Protein AF-A0A949IUY9-F1 (afdb_monomer)

Mean predicted aligned error: 10.74 Å

Structure (mmCIF, N/CA/C/O backbone):
data_AF-A0A949IUY9-F1
#
_entry.id   AF-A0A949IUY9-F1
#
loop_
_atom_site.group_PDB
_atom_site.id
_atom_site.type_symbol
_atom_site.label_atom_id
_atom_site.label_alt_id
_atom_site.label_comp_id
_atom_site.label_asym_id
_atom_site.label_entity_id
_atom_site.label_seq_id
_atom_site.pdbx_PDB_ins_code
_atom_site.Cartn_x
_atom_site.Cartn_y
_atom_site.Cartn_z
_atom_site.occupancy
_atom_site.B_iso_or_equiv
_atom_site.auth_seq_id
_atom_site.auth_comp_id
_atom_site.auth_asym_id
_atom_site.auth_atom_id
_atom_site.pdbx_PDB_model_num
ATOM 1 N N . MET A 1 1 ? 28.646 10.873 -30.235 1.00 38.03 1 MET A N 1
ATOM 2 C CA . MET A 1 1 ? 27.725 9.726 -30.103 1.00 38.03 1 MET A CA 1
ATOM 3 C C . MET A 1 1 ? 27.741 9.309 -28.644 1.00 38.03 1 MET A C 1
ATOM 5 O O . MET A 1 1 ? 28.766 8.828 -28.182 1.00 38.03 1 MET A O 1
ATOM 9 N N . THR A 1 2 ? 26.682 9.611 -27.898 1.00 40.34 2 THR A N 1
ATOM 10 C CA . THR A 1 2 ? 26.571 9.285 -26.470 1.00 40.34 2 THR A CA 1
ATOM 11 C C . THR A 1 2 ? 26.083 7.846 -26.367 1.00 40.34 2 THR A C 1
ATOM 13 O O . THR A 1 2 ? 24.976 7.547 -26.802 1.00 40.34 2 THR A O 1
ATOM 16 N N . ALA A 1 3 ? 26.927 6.937 -25.883 1.00 46.81 3 ALA A N 1
ATOM 17 C CA . ALA A 1 3 ? 26.520 5.557 -25.658 1.00 46.81 3 ALA A CA 1
ATOM 18 C C . ALA A 1 3 ? 25.629 5.507 -24.408 1.00 46.81 3 ALA A C 1
ATOM 20 O O . ALA A 1 3 ? 26.092 5.836 -23.315 1.00 46.81 3 ALA A O 1
ATOM 21 N N . CYS A 1 4 ? 24.359 5.133 -24.579 1.00 50.31 4 CYS A N 1
ATOM 22 C CA . CYS A 1 4 ? 23.473 4.812 -23.464 1.00 50.31 4 CYS A CA 1
ATOM 23 C C . CYS A 1 4 ? 23.870 3.439 -22.914 1.00 50.31 4 CYS A C 1
ATOM 25 O O . CYS A 1 4 ? 23.834 2.448 -23.643 1.00 50.31 4 CYS A O 1
ATOM 27 N N . ILE A 1 5 ? 24.269 3.382 -21.646 1.00 52.12 5 ILE A N 1
ATOM 28 C CA . ILE A 1 5 ? 24.608 2.135 -20.957 1.00 52.12 5 ILE A CA 1
ATOM 29 C C . ILE A 1 5 ? 23.457 1.806 -20.002 1.00 52.12 5 ILE A C 1
ATOM 31 O O . ILE A 1 5 ? 23.123 2.662 -19.183 1.00 52.12 5 ILE A O 1
ATOM 35 N N . PRO A 1 6 ? 22.850 0.609 -20.067 1.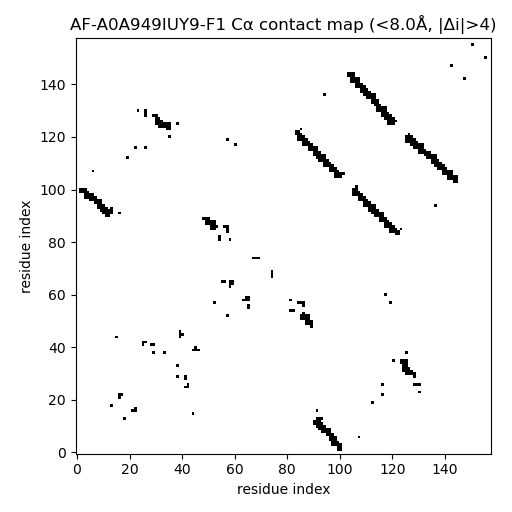00 49.38 6 PRO A N 1
ATOM 36 C CA . PRO A 1 6 ? 21.882 0.185 -19.060 1.00 49.38 6 PRO A CA 1
ATOM 37 C C . PRO A 1 6 ? 22.603 -0.019 -17.721 1.00 49.38 6 PRO A C 1
ATOM 39 O O . PRO A 1 6 ? 23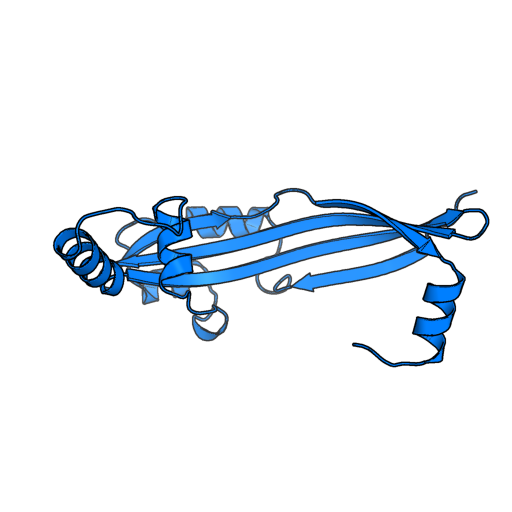.596 -0.748 -17.649 1.00 49.38 6 PRO A O 1
ATOM 42 N N . VAL A 1 7 ? 22.145 0.673 -16.673 1.00 54.41 7 VAL A N 1
ATOM 43 C CA . VAL A 1 7 ? 22.794 0.668 -15.345 1.00 54.41 7 VAL A CA 1
ATOM 44 C C . VAL A 1 7 ? 22.070 -0.263 -14.361 1.00 54.41 7 VAL A C 1
ATOM 46 O O . VAL A 1 7 ? 22.698 -0.750 -13.423 1.00 54.41 7 VAL A O 1
ATOM 49 N N . GLY A 1 8 ? 20.808 -0.599 -14.634 1.00 55.25 8 GLY A N 1
ATOM 50 C CA . GLY A 1 8 ? 19.987 -1.548 -13.881 1.00 55.25 8 GLY A CA 1
ATOM 51 C C . GLY A 1 8 ? 18.534 -1.078 -13.832 1.00 55.25 8 GLY A C 1
ATOM 52 O O . GLY A 1 8 ? 18.284 0.117 -13.902 1.00 55.25 8 GLY A O 1
ATOM 53 N N . ASP A 1 9 ? 17.582 -1.998 -13.714 1.00 65.75 9 ASP A N 1
ATOM 54 C CA . ASP A 1 9 ? 16.174 -1.647 -13.500 1.00 65.75 9 ASP A CA 1
ATOM 55 C C . ASP A 1 9 ? 15.780 -2.031 -12.067 1.00 65.75 9 ASP A C 1
ATOM 57 O O . ASP A 1 9 ? 16.171 -3.094 -11.572 1.00 65.75 9 ASP A O 1
ATOM 61 N N . GLN A 1 10 ? 15.010 -1.175 -11.391 1.00 67.94 10 GLN A N 1
ATOM 62 C CA . GLN A 1 10 ? 14.441 -1.477 -10.079 1.00 67.94 10 GLN A CA 1
ATOM 63 C C . GLN A 1 10 ? 12.943 -1.736 -10.218 1.00 67.94 10 GLN A C 1
ATOM 65 O O . GLN A 1 10 ? 12.147 -0.821 -10.438 1.00 67.94 10 GLN A O 1
ATOM 70 N N . GLN A 1 11 ? 12.561 -2.993 -10.010 1.00 74.56 11 GLN A N 1
ATOM 71 C CA . GLN A 1 11 ? 11.177 -3.439 -10.064 1.00 74.56 11 GLN A CA 1
ATOM 72 C C . GLN A 1 11 ? 10.731 -4.007 -8.714 1.00 74.56 11 GLN A C 1
ATOM 74 O O . GLN A 1 11 ? 11.352 -4.923 -8.177 1.00 74.56 11 GLN A O 1
ATOM 79 N N . ILE A 1 12 ? 9.645 -3.463 -8.162 1.00 75.25 12 ILE A N 1
ATOM 80 C CA . ILE A 1 12 ? 8.989 -3.963 -6.948 1.00 75.25 12 ILE A CA 1
ATOM 81 C C . ILE A 1 12 ? 7.537 -4.256 -7.301 1.00 75.25 12 ILE A C 1
ATOM 83 O O . ILE A 1 12 ? 6.805 -3.343 -7.684 1.00 75.25 12 ILE A O 1
ATOM 87 N N . ASN A 1 13 ? 7.120 -5.516 -7.135 1.00 76.12 13 ASN A N 1
ATOM 88 C CA . ASN A 1 13 ? 5.758 -5.990 -7.407 1.00 76.12 13 ASN A CA 1
ATOM 89 C C . ASN A 1 13 ? 5.242 -5.645 -8.825 1.00 76.12 13 ASN A C 1
ATOM 91 O O . ASN A 1 13 ? 4.033 -5.515 -9.035 1.00 76.12 13 ASN A O 1
ATOM 95 N N . SER A 1 14 ? 6.148 -5.504 -9.801 1.00 72.88 14 SER A N 1
ATOM 96 C CA . SER A 1 14 ? 5.828 -5.298 -11.224 1.00 72.88 14 SER A CA 1
ATOM 97 C C . SER A 1 14 ? 5.144 -6.517 -11.854 1.00 72.88 14 SER A C 1
ATOM 99 O O . SER A 1 14 ? 4.491 -6.417 -12.886 1.00 72.88 14 SER A O 1
ATOM 101 N N . ASP A 1 15 ? 5.254 -7.681 -11.217 1.00 78.44 15 ASP A N 1
ATOM 102 C CA . ASP A 1 15 ? 4.528 -8.899 -11.559 1.00 78.44 15 ASP A CA 1
ATOM 103 C C . ASP A 1 15 ? 3.072 -8.875 -11.062 1.00 78.44 15 ASP A C 1
ATOM 105 O O . ASP A 1 15 ? 2.208 -9.532 -11.648 1.00 78.44 15 ASP A O 1
ATOM 109 N N . LEU A 1 16 ? 2.778 -8.106 -10.005 1.00 80.06 16 LEU A N 1
ATOM 110 C CA . LEU A 1 16 ? 1.436 -8.014 -9.416 1.00 80.06 16 LEU A CA 1
ATOM 111 C C . LEU A 1 16 ? 0.539 -7.005 -10.144 1.00 80.06 16 LEU A C 1
ATOM 113 O O . LEU A 1 16 ? -0.680 -7.198 -10.209 1.00 80.06 16 LEU A O 1
ATOM 117 N N . PHE A 1 17 ? 1.135 -5.959 -10.718 1.00 80.50 17 PHE A N 1
ATOM 118 C CA . PHE A 1 17 ? 0.446 -4.949 -11.517 1.00 80.50 17 PHE A CA 1
ATOM 119 C C . PHE A 1 17 ? 1.132 -4.796 -12.866 1.00 80.50 17 PHE A C 1
ATOM 121 O O . PHE A 1 17 ? 2.325 -4.529 -12.928 1.00 80.50 17 PHE A O 1
ATOM 128 N N . LYS A 1 18 ? 0.365 -4.899 -13.955 1.00 77.94 18 LYS A N 1
ATOM 129 C CA . LYS A 1 18 ? 0.917 -4.803 -15.320 1.00 77.94 18 LYS A CA 1
ATOM 130 C C . LYS A 1 18 ? 1.438 -3.407 -15.655 1.00 77.94 18 LYS A C 1
ATOM 132 O O . LYS A 1 18 ? 2.246 -3.251 -16.564 1.00 77.94 18 LYS A O 1
ATOM 137 N N . SER A 1 19 ? 0.889 -2.393 -14.994 1.00 80.62 19 SER A N 1
ATOM 138 C CA . SER A 1 19 ? 1.257 -0.993 -15.153 1.00 80.62 19 SER A CA 1
ATOM 139 C C . SER A 1 19 ? 0.677 -0.169 -14.005 1.00 80.62 19 SER A C 1
ATOM 141 O O . SER A 1 19 ? -0.216 -0.612 -13.277 1.00 80.62 19 SER A O 1
ATOM 143 N N . ARG A 1 20 ? 1.103 1.093 -13.910 1.00 83.94 20 ARG A N 1
ATOM 144 C CA . ARG A 1 20 ? 0.448 2.099 -13.065 1.00 83.94 20 ARG A CA 1
ATOM 145 C C . ARG A 1 20 ? -1.066 2.179 -13.319 1.00 83.94 20 ARG A C 1
ATOM 147 O O . ARG A 1 20 ? -1.840 2.252 -12.371 1.00 83.94 20 ARG A O 1
ATOM 154 N N . GLN A 1 21 ? -1.488 2.144 -14.583 1.00 85.38 21 GLN A N 1
ATOM 155 C CA . GLN A 1 21 ? -2.906 2.219 -14.950 1.00 85.38 21 GLN A CA 1
ATOM 156 C C . GLN A 1 21 ? -3.685 0.989 -14.471 1.00 85.38 21 GLN A C 1
ATOM 158 O O . GLN A 1 21 ? -4.827 1.131 -14.051 1.00 85.38 21 GLN A O 1
ATOM 163 N N . ASP A 1 22 ? -3.076 -0.202 -14.481 1.00 85.88 22 ASP A N 1
ATOM 164 C CA . ASP A 1 22 ? -3.683 -1.413 -13.908 1.00 85.88 22 ASP A CA 1
ATOM 165 C C . ASP A 1 22 ? -3.889 -1.255 -12.392 1.00 85.88 22 ASP A C 1
ATOM 167 O O . ASP A 1 22 ? -4.962 -1.569 -11.878 1.00 85.88 22 ASP A O 1
ATOM 171 N N . MET A 1 23 ? -2.913 -0.683 -11.675 1.00 87.00 23 MET A N 1
ATOM 172 C CA . MET A 1 23 ? -3.074 -0.369 -10.250 1.00 87.00 23 MET A CA 1
ATOM 173 C C . MET A 1 23 ? -4.216 0.633 -10.012 1.00 87.00 23 MET A C 1
ATOM 175 O O . MET A 1 23 ? -5.075 0.380 -9.169 1.00 87.00 23 MET A O 1
ATOM 179 N N . GLU A 1 24 ? -4.259 1.737 -10.763 1.00 87.31 24 GLU A N 1
ATOM 180 C CA . GLU A 1 24 ? -5.315 2.758 -10.666 1.00 87.31 24 GLU A CA 1
ATOM 181 C C . GLU A 1 24 ? -6.704 2.178 -10.966 1.00 87.31 24 GLU A C 1
ATOM 183 O O . GLU A 1 24 ? -7.651 2.420 -10.217 1.00 87.31 24 GLU A O 1
ATOM 188 N N . GLN A 1 25 ? -6.827 1.354 -12.009 1.00 89.12 25 GLN A N 1
ATOM 189 C CA . GLN A 1 25 ? -8.086 0.703 -12.372 1.00 89.12 25 GLN A CA 1
ATOM 190 C C . GLN A 1 25 ? -8.561 -0.262 -11.289 1.00 89.12 25 GLN A C 1
ATOM 192 O O . GLN A 1 25 ? -9.732 -0.227 -10.916 1.00 89.12 25 GLN A O 1
ATOM 197 N N . ARG A 1 26 ? -7.673 -1.106 -10.752 1.00 88.75 26 ARG A N 1
ATOM 198 C CA . ARG A 1 26 ? -8.035 -2.041 -9.677 1.00 88.75 26 ARG A CA 1
ATOM 199 C C . ARG A 1 26 ? -8.381 -1.316 -8.383 1.00 88.75 26 ARG A C 1
ATOM 201 O O . ARG A 1 26 ? -9.336 -1.706 -7.720 1.00 88.75 26 ARG A O 1
ATOM 208 N N . ALA A 1 27 ? -7.660 -0.247 -8.046 1.00 89.25 27 ALA A N 1
ATOM 209 C CA . ALA A 1 27 ? -7.985 0.591 -6.896 1.00 89.25 27 ALA A CA 1
ATOM 210 C C . ALA A 1 27 ? -9.360 1.261 -7.058 1.00 89.25 27 ALA A C 1
ATOM 212 O O . ALA A 1 27 ? -10.140 1.276 -6.111 1.00 89.25 27 ALA A O 1
ATOM 213 N N . ALA A 1 28 ? -9.703 1.730 -8.262 1.00 88.56 28 ALA A N 1
ATOM 214 C CA . ALA A 1 28 ? -11.006 2.328 -8.563 1.00 88.56 28 ALA A CA 1
ATOM 215 C C . ALA A 1 28 ? -12.184 1.337 -8.485 1.00 88.56 28 ALA A C 1
ATOM 217 O O . ALA A 1 28 ? -13.332 1.755 -8.365 1.00 88.56 28 ALA A O 1
ATOM 218 N N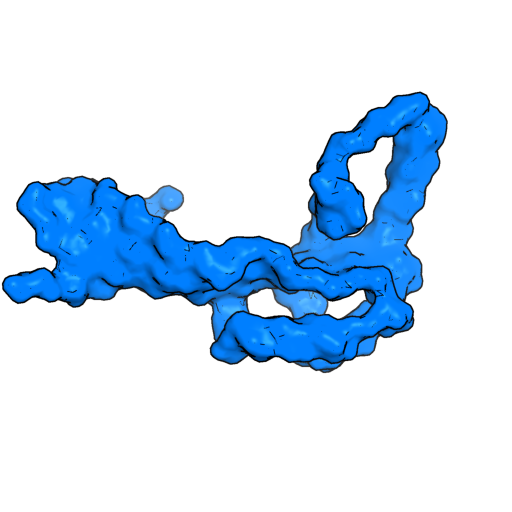 . MET A 1 29 ? -11.930 0.024 -8.535 1.00 90.69 29 MET A N 1
ATOM 219 C CA . MET A 1 29 ? -12.969 -0.992 -8.314 1.00 90.69 29 MET A CA 1
ATOM 220 C C . MET A 1 29 ? -13.328 -1.157 -6.833 1.00 90.69 29 MET A C 1
ATOM 222 O O . MET A 1 29 ? -14.347 -1.776 -6.516 1.00 90.69 29 MET A O 1
ATOM 226 N N . LEU A 1 30 ? -12.508 -0.629 -5.924 1.00 93.44 30 LEU A N 1
ATOM 227 C CA . LEU A 1 30 ? -12.720 -0.726 -4.489 1.00 93.44 30 LEU A CA 1
ATOM 228 C C . LEU A 1 30 ? -13.597 0.421 -3.999 1.00 93.44 30 LEU A C 1
ATOM 230 O O . LEU A 1 30 ? -13.379 1.580 -4.338 1.00 93.44 30 LEU A O 1
ATOM 234 N N . HIS A 1 31 ? -14.581 0.092 -3.165 1.00 92.2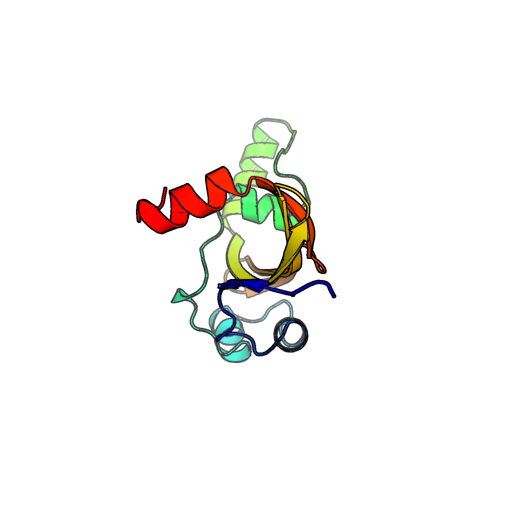5 31 HIS A N 1
ATOM 235 C CA . HIS A 1 31 ? -15.534 1.068 -2.647 1.00 92.25 31 HIS A CA 1
ATOM 236 C C . HIS A 1 31 ? -15.682 0.933 -1.129 1.00 92.25 31 HIS A C 1
ATOM 238 O O . HIS A 1 31 ? -15.611 -0.186 -0.603 1.00 92.25 31 HIS A O 1
ATOM 244 N N . PRO A 1 32 ? -15.925 2.043 -0.409 1.00 94.06 32 PRO A N 1
ATOM 245 C CA . PRO A 1 32 ? -16.167 1.994 1.024 1.00 94.06 32 PRO A CA 1
ATOM 246 C C . PRO A 1 32 ? -17.294 1.019 1.389 1.00 94.06 32 PRO A C 1
ATOM 248 O O . PRO A 1 32 ? -18.321 0.940 0.716 1.00 94.06 32 PRO A O 1
ATOM 251 N N . GLY A 1 33 ? -17.103 0.269 2.471 1.00 93.88 33 GLY A N 1
ATOM 252 C CA . GLY A 1 33 ? -18.046 -0.727 2.976 1.00 93.88 33 GLY A CA 1
ATOM 253 C C . GLY A 1 33 ? -17.792 -2.164 2.513 1.00 93.88 33 GLY A C 1
ATOM 254 O O . GLY A 1 33 ? -18.381 -3.075 3.099 1.00 93.88 33 GLY A O 1
ATOM 255 N N . MET A 1 34 ? -16.914 -2.391 1.527 1.00 95.62 34 MET A N 1
ATOM 256 C CA . MET A 1 34 ? -16.501 -3.742 1.118 1.00 95.62 34 MET A CA 1
ATOM 257 C C . MET A 1 34 ? -15.838 -4.492 2.276 1.00 95.62 34 MET A C 1
ATOM 259 O O . MET A 1 34 ? -15.081 -3.901 3.040 1.00 95.62 34 MET A O 1
ATOM 263 N N . THR A 1 35 ? -16.105 -5.788 2.421 1.00 95.88 35 THR A N 1
ATOM 264 C CA . THR A 1 35 ? -15.402 -6.608 3.417 1.00 95.88 35 THR A CA 1
ATOM 265 C C . THR A 1 35 ? -13.950 -6.817 3.010 1.00 95.88 35 THR A C 1
ATOM 267 O O . THR A 1 35 ? -13.609 -6.747 1.830 1.00 95.88 35 THR A O 1
ATOM 270 N N . GLU A 1 36 ? -13.100 -7.099 3.991 1.00 93.25 36 GLU A N 1
ATOM 271 C CA . GLU A 1 36 ? -11.686 -7.388 3.757 1.00 93.25 36 GLU A CA 1
ATOM 272 C C . GLU A 1 36 ? -11.465 -8.473 2.688 1.00 93.25 36 GLU A C 1
ATOM 274 O O . GLU A 1 36 ? -10.750 -8.236 1.714 1.00 93.25 36 GLU A O 1
ATOM 279 N N . ASP A 1 37 ? -12.159 -9.609 2.794 1.00 93.50 37 ASP A N 1
ATOM 280 C CA . ASP A 1 37 ? -12.055 -10.699 1.816 1.00 93.50 37 ASP A CA 1
ATOM 281 C C . ASP A 1 37 ? -12.478 -10.266 0.405 1.00 93.50 37 ASP A C 1
ATOM 283 O O . ASP A 1 37 ? -11.787 -10.566 -0.569 1.00 93.50 37 ASP A O 1
ATOM 287 N N . ALA A 1 38 ? -13.566 -9.494 0.287 1.00 94.06 38 ALA A N 1
ATOM 288 C CA . ALA A 1 38 ? -14.057 -9.015 -1.003 1.00 94.06 38 ALA A CA 1
ATOM 289 C C . ALA A 1 38 ? -13.073 -8.041 -1.668 1.00 94.06 38 ALA A C 1
ATOM 291 O O . ALA A 1 38 ? -12.945 -8.033 -2.893 1.00 94.06 38 ALA A O 1
ATOM 292 N N . VAL A 1 39 ? -12.360 -7.232 -0.876 1.00 94.56 39 VAL A N 1
ATOM 293 C CA . VAL A 1 39 ? -11.306 -6.346 -1.387 1.00 94.56 39 VAL A CA 1
ATOM 294 C C . VAL A 1 39 ? -10.154 -7.162 -1.964 1.00 94.56 39 VAL A C 1
ATOM 296 O O . VAL A 1 39 ? -9.771 -6.930 -3.111 1.00 94.56 39 VAL A O 1
ATOM 299 N N . PHE A 1 40 ? -9.626 -8.132 -1.213 1.00 92.75 40 PHE A N 1
ATOM 300 C CA . PHE A 1 40 ? -8.496 -8.950 -1.668 1.00 92.75 40 PHE A CA 1
ATOM 301 C C . PHE A 1 40 ? -8.854 -9.841 -2.865 1.00 92.75 40 PHE A C 1
ATOM 303 O O . PHE A 1 40 ? -8.041 -10.004 -3.780 1.00 92.75 40 PHE A O 1
ATOM 310 N N . GLU A 1 41 ? -10.088 -10.344 -2.914 1.00 91.12 41 GLU A N 1
ATOM 311 C CA . GLU A 1 41 ? -10.622 -11.046 -4.079 1.00 91.12 41 GLU A CA 1
ATOM 312 C C . GLU A 1 41 ? -10.702 -10.117 -5.299 1.00 91.12 41 GLU A C 1
ATOM 314 O O . GLU A 1 41 ? -10.253 -10.486 -6.385 1.00 91.12 41 GLU A O 1
ATOM 319 N N . LYS A 1 42 ? -11.203 -8.882 -5.135 1.00 91.50 42 LYS A N 1
ATOM 320 C CA . LYS A 1 42 ? -11.349 -7.943 -6.257 1.00 91.50 42 LYS A CA 1
ATOM 321 C C . LYS A 1 42 ? -10.046 -7.439 -6.837 1.00 91.50 42 LYS A C 1
ATOM 323 O O . LYS A 1 42 ? -9.947 -7.333 -8.057 1.00 91.50 42 LYS A O 1
ATOM 328 N N . ILE A 1 43 ? -9.047 -7.162 -6.009 1.00 89.81 43 ILE A N 1
ATOM 329 C CA . ILE A 1 43 ? -7.730 -6.777 -6.531 1.00 89.81 43 ILE A CA 1
ATOM 330 C C . ILE A 1 43 ? -6.961 -7.974 -7.104 1.00 89.81 43 ILE A C 1
ATOM 332 O O . ILE A 1 43 ? -5.990 -7.771 -7.837 1.00 89.81 43 ILE A O 1
ATOM 336 N N . CYS A 1 44 ? -7.402 -9.202 -6.798 1.00 90.12 44 CYS A N 1
ATOM 337 C CA . CYS A 1 44 ? -6.765 -10.459 -7.180 1.00 90.12 44 CYS A CA 1
ATOM 338 C C . CYS A 1 44 ? -5.316 -10.573 -6.661 1.00 90.12 44 CYS A C 1
ATOM 340 O O . CYS A 1 44 ? -4.416 -11.038 -7.361 1.00 90.12 44 CYS A O 1
ATOM 342 N N . ILE A 1 45 ? -5.076 -10.125 -5.425 1.00 88.31 45 ILE A N 1
ATOM 343 C CA . ILE A 1 45 ? -3.768 -10.174 -4.759 1.00 88.31 45 ILE A CA 1
ATOM 344 C C . ILE A 1 45 ? -3.978 -10.708 -3.347 1.00 88.31 45 ILE A C 1
ATOM 346 O O . ILE A 1 45 ? -4.819 -10.215 -2.599 1.00 88.31 45 ILE A O 1
ATOM 350 N N . SER A 1 46 ? -3.188 -11.714 -2.970 1.00 88.62 46 SER A N 1
ATOM 351 C CA . SER A 1 46 ? -3.254 -12.291 -1.628 1.00 88.62 46 SER A CA 1
ATOM 352 C C . SER A 1 46 ? -2.871 -11.265 -0.562 1.00 88.62 46 SER A C 1
ATOM 354 O O . SER A 1 46 ? -1.845 -10.591 -0.679 1.00 88.62 46 SER A O 1
ATOM 356 N N . LYS A 1 47 ? -3.637 -11.232 0.533 1.00 89.19 47 LYS A N 1
ATOM 357 C CA . LYS A 1 47 ? -3.360 -10.427 1.730 1.00 89.19 47 LYS A CA 1
ATOM 358 C C . LYS A 1 47 ? -1.925 -10.591 2.244 1.00 89.19 47 LYS A C 1
ATOM 360 O O . LYS A 1 47 ? -1.335 -9.626 2.708 1.00 89.19 47 LYS A O 1
ATOM 365 N N . GLY A 1 48 ? -1.326 -11.778 2.106 1.00 89.69 48 GLY A N 1
ATOM 366 C CA . GLY A 1 48 ? 0.053 -12.040 2.544 1.00 89.69 48 GLY A CA 1
ATOM 367 C C . GLY A 1 48 ? 1.141 -11.295 1.758 1.00 89.69 48 GLY A C 1
ATOM 368 O O . GLY A 1 48 ? 2.295 -11.304 2.172 1.00 89.69 48 GLY A O 1
ATOM 369 N N . LYS A 1 49 ? 0.800 -10.665 0.627 1.00 88.50 49 LYS A N 1
ATOM 370 C CA . LYS A 1 49 ? 1.709 -9.783 -0.122 1.00 88.50 49 LYS A CA 1
ATOM 371 C C . LYS A 1 49 ? 1.706 -8.350 0.407 1.00 88.50 49 LYS A C 1
ATOM 373 O O . LYS A 1 49 ? 2.622 -7.597 0.094 1.00 88.50 49 LYS A O 1
ATOM 378 N N . PHE A 1 50 ? 0.689 -7.981 1.181 1.00 92.19 50 PHE A N 1
ATOM 379 C CA . PHE A 1 50 ? 0.581 -6.662 1.780 1.00 92.19 50 PHE A CA 1
ATOM 380 C C . PHE A 1 50 ? 1.348 -6.603 3.092 1.00 92.19 50 PHE A C 1
ATOM 382 O O . PHE A 1 50 ? 1.348 -7.549 3.881 1.00 92.19 50 PHE A O 1
ATOM 389 N N . THR A 1 51 ? 1.931 -5.442 3.357 1.00 93.12 51 THR A N 1
ATOM 390 C CA . THR A 1 51 ? 2.530 -5.140 4.649 1.00 93.12 51 THR A CA 1
ATOM 391 C C . THR A 1 51 ? 1.493 -4.478 5.544 1.00 93.12 51 THR A C 1
ATOM 393 O O . THR A 1 51 ? 0.755 -3.590 5.112 1.00 93.12 51 THR A O 1
ATOM 396 N N . HIS A 1 52 ? 1.438 -4.913 6.802 1.00 93.81 52 HIS A N 1
ATOM 397 C CA . HIS A 1 52 ? 0.594 -4.288 7.818 1.00 93.81 52 HIS A CA 1
ATOM 398 C C . HIS A 1 52 ? 1.133 -2.900 8.166 1.00 93.81 52 HIS A C 1
ATOM 400 O O . HIS A 1 52 ? 2.332 -2.741 8.395 1.00 93.81 52 HIS A O 1
ATOM 406 N N . MET A 1 53 ? 0.253 -1.904 8.201 1.00 92.31 53 MET A N 1
ATOM 407 C CA . MET A 1 53 ? 0.613 -0.538 8.570 1.00 92.31 53 MET A CA 1
ATOM 408 C C . MET A 1 53 ? 0.649 -0.390 10.087 1.00 92.31 53 MET A C 1
ATOM 410 O O . MET A 1 53 ? -0.254 -0.822 10.805 1.00 92.31 53 MET A O 1
ATOM 414 N N . SER A 1 54 ? 1.663 0.306 10.577 1.00 89.81 54 SER A N 1
ATOM 415 C CA . SER A 1 54 ? 1.704 0.785 11.950 1.00 89.81 54 SER A CA 1
ATOM 416 C C . SER A 1 54 ? 0.646 1.869 12.196 1.00 89.81 54 SER A C 1
ATOM 418 O O . SER A 1 54 ? 0.187 2.563 11.288 1.00 89.81 54 SER A O 1
ATOM 420 N N . LEU A 1 55 ? 0.282 2.059 13.464 1.00 86.25 55 LEU A N 1
ATOM 421 C CA . LEU A 1 55 ? -0.642 3.109 13.912 1.00 86.25 55 LEU A CA 1
ATOM 422 C C . LEU A 1 55 ? -0.288 4.513 13.367 1.00 86.25 55 LEU A C 1
ATOM 424 O O . LEU A 1 55 ? -1.181 5.176 12.836 1.00 86.25 55 LEU A O 1
ATOM 428 N N . PRO A 1 56 ? 0.983 4.967 13.430 1.00 86.69 56 PRO A N 1
ATOM 429 C CA . PRO A 1 56 ? 1.386 6.246 12.845 1.00 86.69 56 PRO A CA 1
ATOM 430 C C . PRO A 1 56 ? 1.205 6.319 11.325 1.00 86.69 56 PRO A C 1
ATOM 432 O O . PRO A 1 56 ? 0.874 7.383 10.808 1.00 86.69 56 PRO A O 1
ATOM 435 N N . GLU A 1 57 ? 1.402 5.213 10.604 1.00 88.69 57 GLU A N 1
ATOM 436 C CA . GLU A 1 57 ? 1.203 5.166 9.151 1.00 88.69 57 GLU A CA 1
ATOM 437 C C . GLU A 1 57 ? -0.280 5.254 8.793 1.00 88.69 57 GLU A C 1
ATOM 439 O O . GLU A 1 57 ? -0.644 6.035 7.918 1.00 88.69 57 GLU A O 1
ATOM 444 N N . VAL A 1 58 ? -1.147 4.517 9.499 1.00 88.75 58 VAL A N 1
ATOM 445 C CA . VAL A 1 58 ? -2.607 4.616 9.320 1.00 88.75 58 VAL A CA 1
ATOM 446 C C . VAL A 1 58 ? -3.075 6.043 9.593 1.00 88.75 58 VAL A C 1
ATOM 448 O O . VAL A 1 58 ? -3.841 6.610 8.816 1.00 88.75 58 VAL A O 1
ATOM 451 N N . GLN A 1 59 ? -2.571 6.654 10.666 1.00 86.88 59 GLN A N 1
ATOM 452 C CA . GLN A 1 59 ? -2.879 8.037 11.007 1.00 86.88 59 GLN A CA 1
ATOM 453 C C . GLN A 1 59 ? -2.418 9.014 9.916 1.00 86.88 59 GLN A C 1
ATOM 455 O O . GLN A 1 59 ? -3.183 9.895 9.527 1.00 86.88 59 GLN A O 1
ATOM 460 N N . MET A 1 60 ? -1.194 8.850 9.406 1.00 86.69 60 MET A N 1
ATOM 461 C CA . MET A 1 60 ? -0.664 9.677 8.323 1.00 86.69 60 MET A CA 1
ATOM 462 C C . MET A 1 60 ? -1.527 9.563 7.062 1.00 86.69 60 MET A C 1
ATOM 464 O O . MET A 1 60 ? -1.851 10.582 6.462 1.00 86.69 60 MET A O 1
ATOM 468 N N . SER A 1 61 ? -1.941 8.354 6.682 1.00 86.00 61 SER A N 1
ATOM 469 C CA . SER A 1 61 ? -2.771 8.144 5.491 1.00 86.00 61 SER A CA 1
ATOM 470 C C . SER A 1 61 ? -4.207 8.664 5.640 1.00 86.00 61 SER A C 1
ATOM 472 O O . SER A 1 61 ? -4.783 9.100 4.648 1.00 86.00 61 SER A O 1
ATOM 474 N N . LEU A 1 62 ? -4.786 8.662 6.848 1.00 85.44 62 LEU A N 1
ATOM 475 C CA . LEU A 1 62 ? -6.141 9.190 7.087 1.00 85.44 62 LEU A CA 1
ATOM 476 C C . LEU A 1 62 ? -6.184 10.711 7.260 1.00 85.44 62 LEU A C 1
ATOM 478 O O . LEU A 1 62 ? -7.112 11.361 6.784 1.00 85.44 62 LEU A O 1
ATOM 482 N N . TYR A 1 63 ? -5.217 11.276 7.984 1.00 84.00 63 TYR A N 1
ATOM 483 C CA . TYR A 1 63 ? -5.281 12.662 8.461 1.00 84.00 63 TYR A CA 1
ATOM 484 C C . TYR A 1 63 ? -4.192 13.569 7.878 1.00 84.00 63 TYR A C 1
ATOM 486 O O . TYR A 1 63 ? -4.186 14.766 8.158 1.00 84.00 63 TYR A O 1
ATOM 494 N N . GLY A 1 64 ? -3.245 13.025 7.108 1.00 80.25 64 GLY A N 1
ATOM 495 C CA . GLY A 1 64 ? -2.127 13.783 6.538 1.00 80.25 64 GLY A CA 1
ATOM 496 C C . GLY A 1 64 ? -1.100 14.271 7.566 1.00 80.25 64 GLY A C 1
ATOM 497 O O . GLY A 1 64 ? -0.232 15.072 7.227 1.00 80.25 64 GLY A O 1
ATOM 498 N N . ASN A 1 65 ? -1.189 13.826 8.826 1.00 75.56 65 ASN A N 1
ATOM 499 C CA . ASN A 1 65 ? -0.246 14.178 9.884 1.00 75.56 65 ASN A CA 1
ATOM 500 C C . ASN A 1 65 ? -0.086 13.027 10.888 1.00 75.56 65 ASN A C 1
ATOM 502 O O . ASN A 1 65 ? -1.069 12.437 11.338 1.00 75.56 65 ASN A O 1
ATOM 506 N N . SER A 1 66 ? 1.153 12.739 11.284 1.00 71.31 66 SER A N 1
ATOM 507 C CA . SER A 1 66 ? 1.487 11.758 12.325 1.00 71.31 66 SER A CA 1
ATOM 508 C C . SER A 1 66 ? 1.492 12.341 13.742 1.00 71.31 66 SER A C 1
ATOM 510 O O . SER A 1 66 ? 1.493 11.583 14.711 1.00 71.31 66 SER A O 1
ATOM 512 N N . VAL A 1 67 ? 1.429 13.666 13.902 1.00 73.19 67 VAL A N 1
ATOM 513 C CA . VAL A 1 67 ? 1.433 14.333 15.211 1.00 73.19 67 VAL A CA 1
ATOM 514 C C . VAL A 1 67 ? 0.039 14.853 15.550 1.00 73.19 67 VAL A C 1
ATOM 516 O O . VAL A 1 67 ? -0.478 15.745 14.882 1.00 73.19 67 VAL A O 1
ATOM 519 N N . VAL A 1 68 ? -0.554 14.329 16.627 1.00 70.62 68 VAL A N 1
ATOM 520 C CA . VAL A 1 68 ? -1.821 14.832 17.181 1.00 70.62 68 VAL A CA 1
ATOM 521 C C . VAL A 1 68 ? -1.549 15.610 18.459 1.00 70.62 68 VAL A C 1
ATOM 523 O O . VAL A 1 68 ? -0.832 15.140 19.341 1.00 70.62 68 VAL A O 1
ATOM 526 N N . GLN A 1 69 ? -2.135 16.801 18.556 1.00 75.94 69 GLN A N 1
ATOM 527 C CA . GLN A 1 69 ? -2.110 17.634 19.754 1.00 75.94 69 GLN A CA 1
ATOM 528 C C . GLN A 1 69 ? -3.496 17.628 20.402 1.00 75.94 69 GLN A C 1
ATOM 530 O O . GLN A 1 69 ? -4.511 17.686 19.713 1.00 75.94 69 GLN A O 1
ATOM 535 N N . GLY A 1 70 ? -3.540 17.554 21.728 1.00 80.88 70 GLY A N 1
ATOM 536 C CA . GLY A 1 70 ? -4.783 17.543 22.490 1.00 80.88 70 GLY A CA 1
ATOM 537 C C . GLY A 1 70 ? -4.527 17.325 23.975 1.00 80.88 70 GLY A C 1
ATOM 538 O O . GLY A 1 70 ? -3.395 17.068 24.392 1.00 80.88 70 GLY A O 1
ATOM 539 N N . SER A 1 71 ? -5.581 17.416 24.783 1.00 85.69 71 SER A N 1
ATOM 540 C CA . SER A 1 71 ? -5.506 17.011 26.188 1.00 85.69 71 SER A CA 1
ATOM 541 C C . SER A 1 71 ? -5.216 15.502 26.303 1.00 85.69 71 SER A C 1
ATOM 543 O O . SER A 1 71 ? -5.539 14.742 25.384 1.00 85.69 71 SER A O 1
ATOM 545 N N . PRO A 1 72 ? -4.675 15.016 27.437 1.00 84.25 72 PRO A N 1
ATOM 546 C CA . PRO A 1 72 ? -4.430 13.583 27.636 1.00 84.25 72 PRO A CA 1
ATOM 547 C C . PRO A 1 72 ? -5.667 12.711 27.365 1.00 84.25 72 PRO A C 1
ATOM 549 O O . PRO A 1 72 ? -5.581 11.688 26.692 1.00 84.25 72 PRO A O 1
ATOM 552 N N . THR A 1 73 ? -6.848 13.169 27.791 1.00 85.81 73 THR A N 1
ATOM 553 C CA . THR A 1 73 ? -8.122 12.473 27.560 1.00 85.81 73 THR A CA 1
ATOM 554 C C . THR A 1 73 ? -8.529 12.427 26.085 1.00 85.81 73 THR A C 1
ATOM 556 O O . THR A 1 73 ? -9.078 11.422 25.633 1.00 85.81 73 THR A O 1
ATOM 559 N N . GLN A 1 74 ? -8.249 13.480 25.311 1.00 83.88 74 GLN A N 1
ATOM 560 C CA . GLN A 1 74 ? -8.496 13.500 23.866 1.00 83.88 74 GLN A CA 1
ATOM 561 C C . GLN A 1 74 ? -7.560 12.540 23.128 1.00 83.88 74 GLN A C 1
ATOM 563 O O . GLN A 1 74 ? -8.014 11.802 22.256 1.00 83.88 74 GLN A O 1
ATOM 568 N N . LEU A 1 75 ? -6.283 12.501 23.515 1.00 83.88 75 LEU A N 1
ATOM 569 C CA . LEU A 1 75 ? -5.293 11.607 22.914 1.00 83.88 75 LEU A CA 1
ATOM 570 C C . LEU A 1 75 ? -5.613 10.132 23.180 1.00 83.88 75 LEU A C 1
ATOM 572 O O . LEU A 1 75 ? -5.491 9.310 22.274 1.00 83.88 75 LEU A O 1
ATOM 576 N N . ASP A 1 76 ? -6.085 9.789 24.377 1.00 83.62 76 ASP A N 1
ATOM 577 C CA . ASP A 1 76 ? -6.473 8.411 24.692 1.00 83.62 76 ASP A CA 1
ATOM 578 C C . ASP A 1 76 ? -7.757 7.979 23.973 1.00 83.62 76 ASP A C 1
ATOM 580 O O . ASP A 1 76 ? -7.863 6.840 23.512 1.00 83.62 76 ASP A O 1
ATOM 584 N N . ASN A 1 77 ? -8.730 8.880 23.816 1.00 84.50 77 ASN A N 1
ATOM 585 C CA . ASN A 1 77 ? -9.909 8.615 22.985 1.00 84.50 77 ASN A CA 1
ATOM 586 C C . ASN A 1 77 ? -9.521 8.403 21.522 1.00 84.50 77 ASN A C 1
ATOM 588 O O . ASN A 1 77 ? -9.982 7.451 20.894 1.00 84.50 77 ASN A O 1
ATOM 592 N N . PHE A 1 78 ? -8.633 9.250 21.009 1.00 84.25 78 PHE A N 1
ATOM 593 C CA . PHE A 1 78 ? -8.135 9.161 19.648 1.00 84.25 78 PHE A CA 1
ATOM 594 C C . PHE A 1 78 ? -7.368 7.856 19.399 1.00 84.25 78 PHE A C 1
ATOM 596 O O . PHE A 1 78 ? -7.637 7.163 18.423 1.00 84.25 78 PHE A O 1
ATOM 603 N N . ARG A 1 79 ? -6.487 7.444 20.320 1.00 82.19 79 ARG A N 1
ATOM 604 C CA . ARG A 1 79 ? -5.790 6.148 20.242 1.00 82.19 79 ARG A CA 1
ATOM 605 C C . ARG A 1 79 ? -6.760 4.972 20.219 1.00 82.19 79 ARG A C 1
ATOM 607 O O . ARG A 1 79 ? -6.590 4.070 19.406 1.00 82.19 79 ARG A O 1
ATOM 614 N N . ARG A 1 80 ? -7.788 4.987 21.074 1.00 84.94 80 ARG A N 1
ATOM 615 C CA . ARG A 1 80 ? -8.815 3.931 21.096 1.00 84.94 80 ARG A CA 1
ATOM 616 C C . ARG A 1 80 ? -9.596 3.859 19.790 1.00 84.94 80 ARG A C 1
ATOM 618 O O . ARG A 1 80 ? -9.850 2.765 19.302 1.00 84.94 80 ARG A O 1
ATOM 625 N N . GLN A 1 81 ? -9.944 5.006 19.212 1.00 84.62 81 GLN A N 1
ATOM 626 C CA . GLN A 1 81 ? -10.573 5.055 17.892 1.00 84.62 81 GLN A CA 1
ATOM 627 C C . GLN A 1 81 ? -9.633 4.531 16.808 1.00 84.62 81 GLN A C 1
ATOM 629 O O . GLN A 1 81 ? -10.069 3.776 15.944 1.00 84.62 81 GLN A O 1
ATOM 634 N N . LEU A 1 82 ? -8.345 4.876 16.877 1.00 84.44 82 LEU A N 1
ATOM 635 C CA . LEU A 1 82 ? -7.377 4.431 15.887 1.00 84.44 82 LEU A CA 1
ATOM 636 C C . LEU A 1 82 ? -7.150 2.913 15.897 1.00 84.44 82 LEU A C 1
ATOM 638 O O . LEU A 1 82 ? -6.935 2.326 14.843 1.00 84.44 82 LEU A O 1
ATOM 642 N N . MET A 1 83 ? -7.242 2.269 17.064 1.00 84.44 83 MET A N 1
ATOM 643 C CA . MET A 1 83 ? -7.134 0.808 17.192 1.00 84.44 83 MET A CA 1
ATOM 644 C C . MET A 1 83 ? -8.242 0.043 16.453 1.00 84.44 83 MET A C 1
ATOM 646 O O . MET A 1 83 ? -8.087 -1.148 16.196 1.00 84.44 83 MET A O 1
ATOM 650 N N . ALA A 1 84 ? -9.353 0.701 16.106 1.00 88.38 84 ALA A N 1
ATOM 651 C CA . ALA A 1 84 ? -10.407 0.100 15.293 1.00 88.38 84 ALA A CA 1
ATOM 652 C C . ALA A 1 84 ? -10.061 0.049 13.794 1.00 88.38 84 ALA A C 1
ATOM 654 O O . ALA A 1 84 ? -10.778 -0.610 13.030 1.00 88.38 84 ALA A O 1
ATOM 655 N N . TYR A 1 85 ? -8.996 0.743 13.369 1.00 92.06 85 TYR A N 1
ATOM 656 C CA . TYR A 1 85 ? -8.523 0.714 11.993 1.00 92.06 85 TYR A CA 1
ATOM 657 C C . TYR A 1 85 ? -7.450 -0.348 11.781 1.00 92.06 85 TYR A C 1
ATOM 659 O O . TYR A 1 85 ? -6.593 -0.589 12.629 1.00 92.06 85 TYR A O 1
ATOM 667 N N . GLN A 1 86 ? -7.473 -0.949 10.599 1.00 93.50 86 GLN A N 1
ATOM 668 C CA . GLN A 1 86 ? -6.430 -1.841 10.113 1.00 93.50 86 GLN A CA 1
ATOM 669 C C . GLN A 1 86 ? -5.973 -1.331 8.755 1.00 93.50 86 GLN A C 1
ATOM 671 O O . GLN A 1 86 ? -6.786 -1.198 7.843 1.00 93.50 86 GLN A O 1
ATOM 676 N N . GLY A 1 87 ? -4.689 -1.011 8.635 1.00 93.75 87 GLY A N 1
ATOM 677 C CA . GLY A 1 87 ? -4.104 -0.542 7.388 1.00 93.75 87 GLY A CA 1
ATOM 678 C C . GLY A 1 87 ? -3.216 -1.600 6.757 1.00 93.75 87 GLY A C 1
ATOM 679 O O . GLY A 1 87 ? -2.474 -2.296 7.447 1.00 93.75 87 GLY A O 1
ATOM 680 N N . TYR A 1 88 ? -3.262 -1.673 5.438 1.00 94.75 88 TYR A N 1
ATOM 681 C CA . TYR A 1 88 ? -2.375 -2.477 4.619 1.00 94.75 88 TYR A CA 1
ATOM 682 C C . TYR A 1 88 ? -1.795 -1.599 3.524 1.00 94.75 88 TYR A C 1
ATOM 684 O O . TYR A 1 88 ? -2.506 -0.775 2.948 1.00 94.75 88 TYR A O 1
ATOM 692 N N . TYR A 1 89 ? -0.527 -1.809 3.192 1.00 93.56 89 TYR A N 1
ATOM 693 C CA . TYR A 1 89 ? 0.063 -1.191 2.016 1.00 93.56 89 TYR A CA 1
ATOM 694 C C . TYR A 1 89 ? 0.792 -2.207 1.148 1.00 93.56 89 TYR A C 1
ATOM 696 O O . TYR A 1 89 ? 1.334 -3.202 1.632 1.00 93.56 89 TYR A O 1
ATOM 704 N N . LEU A 1 90 ? 0.806 -1.934 -0.152 1.00 92.31 90 LEU A N 1
ATOM 705 C CA . LEU A 1 90 ? 1.546 -2.700 -1.141 1.00 92.31 90 LEU A CA 1
ATOM 706 C C . LEU A 1 90 ? 2.372 -1.731 -1.993 1.00 92.31 90 LEU A C 1
ATOM 708 O O . LEU A 1 90 ? 1.786 -0.958 -2.758 1.00 92.31 90 LEU A O 1
ATOM 712 N N . PRO A 1 91 ? 3.710 -1.724 -1.854 1.00 88.94 91 PRO A N 1
ATOM 713 C CA . PRO A 1 91 ? 4.562 -0.885 -2.683 1.00 88.94 91 PRO A CA 1
ATOM 714 C C . PRO A 1 91 ? 4.575 -1.400 -4.125 1.00 88.94 91 PRO A C 1
ATOM 716 O O . PRO A 1 91 ? 4.538 -2.606 -4.362 1.00 88.94 91 PRO A O 1
ATOM 719 N N . TYR A 1 92 ? 4.663 -0.482 -5.076 1.00 85.31 92 TYR A N 1
ATOM 720 C CA . TYR A 1 92 ? 4.862 -0.744 -6.495 1.00 85.31 92 TYR A CA 1
ATOM 721 C C . TYR A 1 92 ? 5.912 0.227 -7.019 1.00 85.31 92 TYR A C 1
ATOM 723 O O . TYR A 1 92 ? 5.774 1.441 -6.865 1.00 85.31 92 TYR A O 1
ATOM 731 N N . SER A 1 93 ? 6.958 -0.292 -7.648 1.00 82.00 93 SER A N 1
ATOM 732 C CA . SER A 1 93 ? 7.925 0.557 -8.332 1.00 82.00 93 SER A CA 1
ATOM 733 C C . SER A 1 93 ? 8.333 -0.048 -9.655 1.00 82.00 93 SER A C 1
ATOM 735 O O . SER A 1 93 ? 8.593 -1.247 -9.742 1.00 82.00 93 SER A O 1
ATOM 737 N N . ASP A 1 94 ? 8.448 0.815 -10.649 1.00 80.69 94 ASP A N 1
ATOM 738 C CA . ASP A 1 94 ? 9.015 0.486 -11.945 1.00 80.69 94 ASP A CA 1
ATOM 739 C C . ASP A 1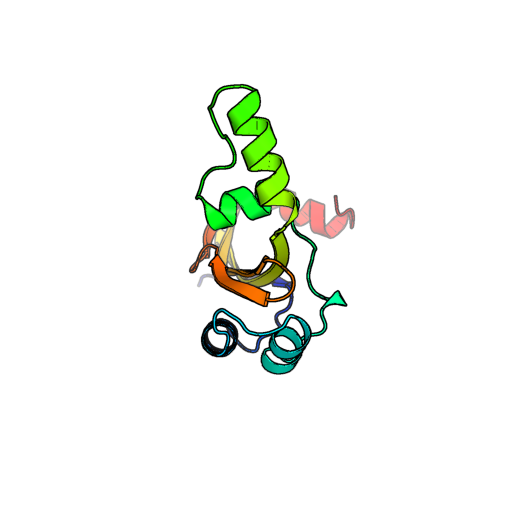 94 ? 9.901 1.658 -12.345 1.00 80.69 94 ASP A C 1
ATOM 741 O O . ASP A 1 94 ? 9.402 2.723 -12.716 1.00 80.69 94 ASP A O 1
ATOM 745 N N . ILE A 1 95 ? 11.204 1.506 -12.116 1.00 79.69 95 ILE A N 1
ATOM 746 C CA . ILE A 1 95 ? 12.217 2.525 -12.380 1.00 79.69 95 ILE A CA 1
ATOM 747 C C . ILE A 1 95 ? 13.219 1.934 -13.356 1.00 79.69 95 ILE A C 1
ATOM 749 O O . ILE A 1 95 ? 13.813 0.889 -13.083 1.00 79.69 95 ILE A O 1
ATOM 753 N N . SER A 1 96 ? 13.427 2.642 -14.461 1.00 76.31 96 SER A N 1
ATOM 754 C CA . SER A 1 96 ? 14.482 2.337 -15.414 1.00 76.31 96 SER A CA 1
ATOM 755 C C . SER A 1 96 ? 15.642 3.310 -15.250 1.00 76.31 96 SER A C 1
ATOM 757 O O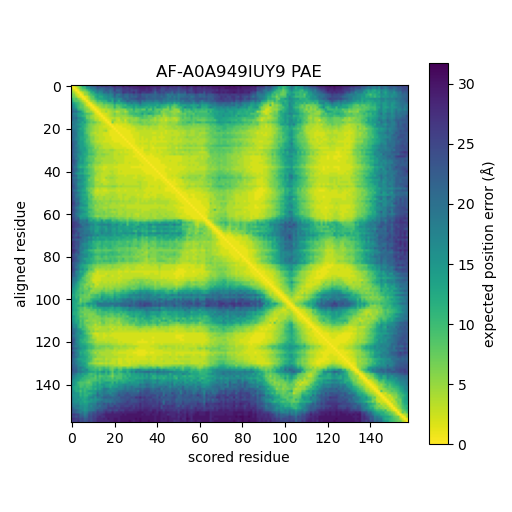 . SER A 1 96 ? 15.441 4.532 -15.267 1.00 76.31 96 SER A O 1
ATOM 759 N N . ASP A 1 97 ? 16.856 2.766 -15.129 1.00 77.25 97 ASP A N 1
ATOM 760 C CA . ASP A 1 97 ? 18.079 3.559 -15.048 1.00 77.25 97 ASP A CA 1
ATOM 761 C C . ASP A 1 97 ? 18.840 3.532 -16.379 1.00 77.25 97 ASP A C 1
ATOM 763 O O . ASP A 1 97 ? 19.355 2.504 -16.836 1.00 77.25 97 ASP A O 1
ATOM 767 N N . SER A 1 98 ? 19.009 4.711 -16.973 1.00 73.56 98 SER A N 1
ATOM 768 C CA . SER A 1 98 ? 19.826 4.911 -18.171 1.00 73.56 98 SER A CA 1
ATOM 769 C C . SER A 1 98 ? 21.087 5.712 -17.851 1.00 73.56 98 SER A C 1
ATOM 771 O O . SER A 1 98 ? 21.046 6.751 -17.200 1.00 73.56 98 SER A O 1
ATOM 773 N N . GLY A 1 99 ? 22.246 5.223 -18.285 1.00 70.31 99 GLY A N 1
ATOM 774 C CA . GLY A 1 99 ? 23.539 5.860 -18.047 1.00 70.31 99 GLY A CA 1
ATOM 775 C C . GLY A 1 99 ? 24.084 6.546 -19.292 1.00 70.31 99 GLY A C 1
ATOM 776 O O . GLY A 1 99 ? 24.038 5.981 -20.382 1.00 70.31 99 GLY A O 1
ATOM 777 N N . SER A 1 100 ? 24.673 7.729 -19.128 1.00 73.19 100 SER A N 1
ATOM 778 C CA . SER A 1 100 ? 25.483 8.389 -20.156 1.00 73.19 100 SER A CA 1
ATOM 779 C C . SER A 1 100 ? 26.891 8.667 -19.631 1.00 73.19 100 SER A C 1
ATOM 781 O O . SER A 1 100 ? 27.073 9.102 -18.491 1.00 73.19 100 SER A O 1
ATOM 783 N N . LEU A 1 101 ? 27.901 8.371 -20.451 1.00 71.00 101 LEU A N 1
ATOM 784 C CA . LEU A 1 101 ? 29.304 8.594 -20.101 1.00 71.00 101 LEU A CA 1
ATOM 785 C C . LEU A 1 101 ? 29.713 10.041 -20.399 1.00 71.00 101 LEU A C 1
ATOM 787 O O . LEU A 1 101 ? 29.621 10.493 -21.541 1.00 71.00 101 LEU A O 1
ATOM 791 N N . GLY A 1 102 ? 30.201 10.736 -19.372 1.00 64.44 102 GLY A N 1
ATOM 792 C CA . GLY A 1 102 ? 30.922 12.003 -19.475 1.00 64.44 102 GLY A CA 1
ATOM 793 C C . GLY A 1 102 ? 32.423 11.819 -19.217 1.00 64.44 102 GLY A C 1
ATOM 794 O O . GLY A 1 102 ? 32.893 10.722 -18.907 1.00 64.44 102 GLY A O 1
ATOM 795 N N . PHE A 1 103 ? 33.205 12.895 -19.327 1.00 65.56 103 PHE A N 1
ATOM 796 C CA . PHE A 1 103 ? 34.635 12.870 -18.998 1.00 65.56 103 PHE A CA 1
ATOM 797 C C . PHE A 1 103 ? 34.839 12.656 -17.487 1.00 65.56 103 PHE A C 1
ATOM 799 O O . PHE A 1 103 ? 34.784 13.602 -16.709 1.00 65.56 103 PHE A O 1
ATOM 806 N N . GLY A 1 104 ? 35.073 11.408 -17.069 1.00 66.19 104 GLY A N 1
ATOM 807 C CA . GLY A 1 104 ? 35.370 11.045 -15.674 1.00 66.19 104 GLY A CA 1
ATOM 808 C C . GLY A 1 104 ? 34.154 10.704 -14.800 1.00 66.19 104 GLY A C 1
ATOM 809 O O . GLY A 1 104 ? 34.331 10.231 -13.675 1.00 66.19 104 GLY A O 1
ATOM 810 N N . SER A 1 105 ? 32.932 10.867 -15.309 1.00 69.38 105 SER A N 1
ATOM 811 C CA . SER A 1 105 ? 31.688 10.570 -14.591 1.00 69.38 105 SER A CA 1
ATOM 812 C C . SER A 1 105 ? 30.714 9.745 -15.434 1.00 69.38 105 SER A C 1
ATOM 814 O O . SER A 1 105 ? 30.682 9.825 -16.663 1.00 69.38 105 SER A O 1
ATOM 816 N N . LEU A 1 106 ? 29.911 8.932 -14.753 1.00 75.69 106 LEU A N 1
ATOM 817 C CA . LEU A 1 106 ? 28.715 8.305 -15.292 1.00 75.69 106 LEU A CA 1
ATOM 818 C C . LEU A 1 106 ? 27.516 9.092 -14.770 1.00 75.69 106 LEU A C 1
ATOM 820 O O . LEU A 1 106 ? 27.250 9.080 -13.568 1.00 75.69 106 LEU A O 1
ATOM 824 N N . ARG A 1 107 ? 26.783 9.744 -15.668 1.00 74.25 107 ARG A N 1
ATOM 825 C CA . ARG A 1 107 ? 25.510 10.370 -15.325 1.00 74.25 107 ARG A CA 1
ATOM 826 C C . ARG A 1 107 ? 24.406 9.337 -15.484 1.00 74.25 107 ARG A C 1
ATOM 828 O O . ARG A 1 107 ? 24.153 8.885 -16.600 1.00 74.25 107 ARG A O 1
ATOM 835 N N . VAL A 1 108 ? 23.780 8.959 -14.378 1.00 76.00 108 VAL A N 1
ATOM 836 C CA . VAL A 1 108 ? 22.641 8.040 -14.330 1.00 76.00 108 VAL A CA 1
ATOM 837 C C . VAL A 1 108 ? 21.362 8.863 -14.311 1.00 76.00 108 VAL A C 1
ATOM 839 O O . VAL A 1 108 ? 21.215 9.769 -13.495 1.00 76.00 108 VAL A O 1
ATOM 842 N N . ASN A 1 109 ? 20.453 8.564 -15.225 1.00 73.88 109 ASN A N 1
ATOM 843 C CA . ASN A 1 109 ? 19.112 9.109 -15.282 1.00 73.88 109 ASN A CA 1
ATOM 844 C C . ASN A 1 109 ? 18.127 8.013 -14.874 1.00 73.88 109 ASN A C 1
ATOM 846 O O . ASN A 1 109 ? 18.042 6.989 -15.554 1.00 73.88 109 ASN A O 1
ATOM 850 N N . LYS A 1 110 ? 17.416 8.239 -13.772 1.00 77.56 110 LYS A N 1
ATOM 851 C CA . LYS A 1 110 ? 16.386 7.341 -13.255 1.00 77.56 110 LYS A CA 1
ATOM 852 C C . LYS A 1 110 ? 15.024 7.881 -13.644 1.00 77.56 110 LYS A C 1
ATOM 854 O O . LYS A 1 110 ? 14.655 8.979 -13.215 1.00 77.56 110 LYS A O 1
ATOM 859 N N . THR A 1 111 ? 14.287 7.105 -14.428 1.00 76.12 111 THR A N 1
ATOM 860 C CA . THR A 1 111 ? 12.942 7.459 -14.888 1.00 76.12 111 THR A CA 1
ATOM 861 C C . THR A 1 111 ? 11.947 6.368 -14.543 1.00 76.12 111 THR A C 1
ATOM 863 O O . THR A 1 111 ? 12.208 5.204 -14.834 1.00 76.12 111 THR A O 1
ATOM 866 N N . GLY A 1 112 ? 10.807 6.719 -13.949 1.00 80.62 112 GLY A N 1
ATOM 867 C CA . GLY A 1 112 ? 9.782 5.728 -13.620 1.00 80.62 112 GLY A CA 1
ATOM 868 C C . GLY A 1 112 ? 8.819 6.165 -12.529 1.00 80.62 112 GLY A C 1
ATOM 869 O O . GLY A 1 112 ? 8.508 7.344 -12.414 1.00 80.62 112 GLY A O 1
ATOM 870 N N . TYR A 1 113 ? 8.352 5.219 -11.717 1.00 81.00 113 TYR A N 1
ATOM 871 C CA . TYR A 1 113 ? 7.267 5.430 -10.758 1.00 81.00 113 TYR A CA 1
ATOM 872 C C . TYR A 1 113 ? 7.573 4.763 -9.418 1.00 81.00 113 TYR A C 1
ATOM 874 O O . TYR A 1 113 ? 8.060 3.632 -9.388 1.00 81.00 113 TYR A O 1
ATOM 882 N N . VAL A 1 114 ? 7.230 5.431 -8.312 1.00 83.88 114 VAL A N 1
ATOM 883 C CA . VAL A 1 114 ? 7.218 4.830 -6.967 1.00 83.88 114 VAL A CA 1
ATOM 884 C C . VAL A 1 114 ? 5.871 5.117 -6.332 1.00 83.88 114 VAL A C 1
ATOM 886 O O . VAL A 1 114 ? 5.593 6.234 -5.894 1.00 83.88 114 VAL A O 1
ATOM 889 N N . LEU A 1 115 ? 5.038 4.087 -6.295 1.00 87.38 115 LEU A N 1
ATOM 890 C CA . LEU A 1 115 ? 3.667 4.130 -5.819 1.00 87.38 115 LEU A CA 1
ATOM 891 C C . LEU A 1 115 ? 3.488 3.155 -4.656 1.00 87.38 115 LEU A C 1
ATOM 893 O O . LEU A 1 115 ? 4.248 2.205 -4.471 1.00 87.38 115 LEU A O 1
ATOM 897 N N . ARG A 1 116 ? 2.441 3.363 -3.872 1.00 90.25 116 ARG A N 1
ATOM 898 C CA . ARG A 1 116 ? 1.941 2.384 -2.913 1.00 90.25 116 ARG A CA 1
ATOM 899 C C . ARG A 1 116 ? 0.423 2.378 -2.953 1.00 90.25 116 ARG A C 1
ATOM 901 O O . ARG A 1 116 ? -0.199 3.434 -2.872 1.00 90.25 116 ARG A O 1
ATOM 908 N N . LEU A 1 117 ? -0.168 1.193 -3.047 1.00 91.50 117 LEU A N 1
ATOM 909 C CA . LEU A 1 117 ? -1.595 1.015 -2.804 1.00 91.50 117 LEU A CA 1
ATOM 910 C C . LEU A 1 117 ? -1.805 0.916 -1.297 1.00 91.50 117 LEU A C 1
ATOM 912 O O . LEU A 1 117 ? -1.220 0.045 -0.659 1.00 91.50 117 LEU A O 1
ATOM 916 N N . VAL A 1 118 ? -2.630 1.796 -0.746 1.00 93.94 118 VAL A N 1
ATOM 917 C CA . VAL A 1 118 ? -2.996 1.844 0.668 1.00 93.94 118 VAL A CA 1
ATOM 918 C C . VAL A 1 118 ? -4.454 1.439 0.808 1.00 93.94 118 VAL A C 1
ATOM 920 O O . VAL A 1 118 ? -5.326 1.986 0.137 1.00 93.94 118 VAL A O 1
ATOM 923 N N . LEU A 1 119 ? -4.716 0.482 1.693 1.00 95.75 119 LEU A N 1
ATOM 924 C CA . LEU A 1 119 ? -6.047 -0.003 2.034 1.00 95.75 119 LEU A CA 1
ATOM 925 C C . LEU A 1 119 ? -6.254 0.181 3.532 1.00 95.75 119 LEU A C 1
ATOM 927 O O . LEU A 1 119 ? -5.500 -0.368 4.332 1.00 95.75 119 LEU A O 1
ATOM 931 N N . ILE A 1 120 ? -7.279 0.931 3.919 1.00 94.94 120 ILE A N 1
ATOM 932 C CA . ILE A 1 120 ? -7.617 1.160 5.323 1.00 94.94 120 ILE A CA 1
ATOM 933 C C . ILE A 1 120 ? -9.000 0.601 5.579 1.00 94.94 120 ILE A C 1
ATOM 935 O O . ILE A 1 120 ? -9.969 0.974 4.920 1.00 94.94 120 ILE A O 1
ATOM 939 N N . PHE A 1 121 ? -9.086 -0.276 6.566 1.00 95.75 121 PHE A N 1
ATOM 940 C CA . PHE A 1 121 ? -10.309 -0.901 7.024 1.00 95.75 121 PHE A CA 1
ATOM 941 C C . PHE A 1 121 ? -10.697 -0.346 8.386 1.00 95.75 121 PHE A C 1
ATOM 943 O O . PHE A 1 121 ? -9.838 -0.073 9.218 1.00 95.75 121 PHE A O 1
ATOM 950 N N . GLN A 1 122 ? -11.994 -0.229 8.636 1.00 94.38 122 GLN A N 1
ATOM 951 C CA . GLN A 1 122 ? -12.576 0.074 9.934 1.00 94.38 122 GLN A CA 1
ATOM 952 C C . GLN A 1 122 ? -13.584 -1.025 10.269 1.00 94.38 122 GLN A C 1
ATOM 954 O O . GLN A 1 122 ? -14.512 -1.270 9.497 1.00 94.38 122 GLN A O 1
ATOM 959 N N . HIS A 1 123 ? -13.404 -1.710 11.401 1.00 91.69 123 HIS A N 1
ATOM 960 C CA . HIS A 1 123 ? -14.273 -2.829 11.805 1.00 91.69 123 HIS A CA 1
ATOM 961 C C . HIS A 1 123 ? -14.460 -3.900 10.701 1.00 91.69 123 HIS A C 1
ATOM 963 O O . HIS A 1 123 ? -15.569 -4.383 10.471 1.00 91.69 123 HIS A O 1
ATOM 969 N N . GLY A 1 124 ? -13.386 -4.242 9.977 1.00 91.50 124 GLY A N 1
ATOM 970 C CA . GLY A 1 124 ? -13.404 -5.263 8.916 1.00 91.50 124 GLY A CA 1
ATOM 971 C C . GLY A 1 124 ? -14.025 -4.823 7.583 1.00 91.50 124 GLY A C 1
ATOM 972 O O . GLY A 1 124 ? -14.174 -5.646 6.677 1.00 91.50 124 GLY A O 1
ATOM 973 N N . LYS A 1 125 ? -14.386 -3.541 7.440 1.00 95.31 125 LYS A N 1
ATOM 974 C CA . LYS A 1 125 ? -14.897 -2.959 6.193 1.00 95.31 125 LYS A CA 1
ATOM 975 C C . LYS A 1 125 ? -13.956 -1.901 5.650 1.00 95.31 125 LYS A C 1
ATOM 977 O O . LYS A 1 125 ? -13.404 -1.125 6.421 1.00 95.31 125 LYS A O 1
ATOM 982 N N . LEU A 1 126 ? -13.796 -1.850 4.334 1.00 95.44 126 LEU A N 1
ATOM 983 C CA . LEU A 1 126 ? -12.969 -0.864 3.663 1.00 95.44 126 LEU A CA 1
ATOM 984 C C . LEU A 1 126 ? -13.515 0.530 3.963 1.00 95.44 126 LEU A C 1
ATOM 986 O O . LEU A 1 126 ? -14.679 0.822 3.698 1.00 95.44 126 LEU A O 1
ATOM 990 N N . LEU A 1 127 ? -12.675 1.380 4.526 1.00 94.19 127 LEU A N 1
ATOM 991 C CA . LEU A 1 127 ? -12.948 2.796 4.709 1.00 94.19 127 LEU A CA 1
ATOM 992 C C . LEU A 1 127 ? -12.427 3.579 3.505 1.00 94.19 127 LEU A C 1
ATOM 994 O O . LEU A 1 127 ? -13.140 4.412 2.953 1.00 94.19 127 LEU A O 1
ATOM 998 N N . GLN A 1 128 ? -11.190 3.288 3.099 1.00 92.38 128 GLN A N 1
ATOM 999 C CA . GLN A 1 128 ? -10.481 4.021 2.059 1.00 92.38 128 GLN A CA 1
ATOM 1000 C C . GLN A 1 128 ? -9.515 3.101 1.313 1.00 92.38 128 GLN A C 1
ATOM 1002 O O . GLN A 1 128 ? -8.818 2.291 1.924 1.00 92.38 128 GLN A O 1
ATOM 1007 N N . ALA A 1 129 ? -9.450 3.278 -0.004 1.00 92.88 129 ALA A N 1
ATOM 1008 C CA . ALA A 1 129 ? -8.368 2.791 -0.845 1.00 92.88 129 ALA A CA 1
ATOM 1009 C C . ALA A 1 129 ? -7.744 3.996 -1.560 1.00 92.88 129 ALA A C 1
ATOM 1011 O O . ALA A 1 129 ? -8.466 4.787 -2.166 1.00 92.88 129 ALA A O 1
ATOM 1012 N N . SER A 1 130 ? -6.427 4.163 -1.468 1.00 90.38 130 SER A N 1
ATOM 1013 C CA . SER A 1 130 ? -5.703 5.238 -2.154 1.00 90.38 130 SER A CA 1
ATOM 1014 C C . SER A 1 130 ? -4.409 4.733 -2.768 1.00 90.38 130 SER A C 1
ATOM 1016 O O . SER A 1 130 ? -3.856 3.716 -2.355 1.00 90.38 130 SER A O 1
ATOM 1018 N N . ILE A 1 131 ? -3.931 5.453 -3.777 1.00 88.50 131 ILE A N 1
ATOM 1019 C CA . ILE A 1 131 ? -2.589 5.273 -4.315 1.00 88.50 131 ILE A CA 1
ATOM 1020 C C . ILE A 1 131 ? -1.790 6.495 -3.888 1.00 88.50 131 ILE A C 1
ATOM 1022 O O . ILE A 1 131 ? -2.088 7.610 -4.312 1.00 88.50 131 ILE A O 1
ATOM 1026 N N . ASP A 1 132 ? -0.784 6.274 -3.050 1.00 84.31 132 ASP A N 1
ATOM 1027 C CA . ASP A 1 132 ? 0.122 7.325 -2.599 1.00 84.31 132 ASP A CA 1
ATOM 1028 C C . ASP A 1 132 ? 1.474 7.171 -3.315 1.00 84.31 132 ASP A C 1
ATOM 1030 O O . ASP A 1 132 ? 1.859 6.065 -3.696 1.00 84.31 132 ASP A O 1
ATOM 1034 N N . GLY A 1 133 ? 2.243 8.253 -3.443 1.00 77.44 133 GLY A N 1
ATOM 1035 C CA . GLY A 1 133 ? 3.624 8.207 -3.933 1.00 77.44 133 GLY A CA 1
ATOM 1036 C C . GLY A 1 133 ? 3.915 9.171 -5.077 1.00 77.44 133 GLY A C 1
ATOM 1037 O O . GLY A 1 133 ? 3.054 9.941 -5.506 1.00 77.44 133 GLY A O 1
ATOM 1038 N N . ASN A 1 134 ? 5.161 9.134 -5.555 1.00 69.75 134 ASN A N 1
ATOM 1039 C CA . ASN A 1 134 ? 5.592 9.959 -6.673 1.00 69.75 134 ASN A CA 1
ATOM 1040 C C . ASN A 1 134 ? 5.212 9.283 -7.982 1.00 69.75 134 ASN A C 1
ATOM 1042 O O . ASN A 1 134 ? 5.782 8.272 -8.399 1.00 69.75 134 ASN A O 1
ATOM 1046 N N . GLN A 1 135 ? 4.240 9.920 -8.621 1.00 64.94 135 GLN A N 1
ATOM 1047 C CA . GLN A 1 135 ? 3.718 9.561 -9.920 1.00 64.94 135 GLN A CA 1
ATOM 1048 C C . GLN A 1 135 ? 4.707 9.743 -11.058 1.00 64.94 135 GLN A C 1
ATOM 1050 O O . GLN A 1 135 ? 4.347 9.314 -12.128 1.00 64.94 135 GLN A O 1
ATOM 1055 N N . ASP A 1 136 ? 5.875 10.352 -10.865 1.00 68.56 136 ASP A N 1
ATOM 1056 C CA . ASP A 1 136 ? 6.978 10.344 -11.826 1.00 68.56 136 ASP A CA 1
ATOM 1057 C C . ASP A 1 136 ? 8.289 10.575 -11.052 1.00 68.56 136 ASP A C 1
ATOM 1059 O O . ASP A 1 136 ? 8.435 11.540 -10.298 1.00 68.56 136 ASP A O 1
ATOM 1063 N N . VAL A 1 137 ? 9.252 9.675 -11.216 1.00 67.75 137 VAL A N 1
ATOM 1064 C CA . VAL A 1 137 ? 10.642 9.834 -10.789 1.00 67.75 137 VAL A CA 1
ATOM 1065 C C . VAL A 1 137 ? 11.418 10.286 -12.015 1.00 67.75 137 VAL A C 1
ATOM 1067 O O . VAL A 1 137 ? 11.391 9.611 -13.036 1.00 67.75 137 VAL A O 1
ATOM 1070 N N . ASN A 1 138 ? 12.093 11.430 -11.921 1.00 71.25 138 ASN A N 1
ATOM 1071 C CA . ASN A 1 138 ? 13.043 11.909 -12.922 1.00 71.25 138 ASN A CA 1
ATOM 1072 C C . ASN A 1 138 ? 14.239 12.498 -12.172 1.00 71.25 138 ASN A C 1
ATOM 1074 O O . ASN A 1 138 ? 14.189 13.634 -11.695 1.00 71.25 138 ASN A O 1
ATOM 1078 N N . GLN A 1 139 ? 15.265 11.677 -11.962 1.00 72.44 139 GLN A N 1
ATOM 1079 C CA . GLN A 1 139 ? 16.423 12.031 -11.144 1.00 72.44 139 GLN A CA 1
ATOM 1080 C C . GLN A 1 139 ? 17.715 11.824 -11.918 1.00 72.44 139 GLN A C 1
ATOM 1082 O O . GLN A 1 139 ? 17.899 10.812 -12.590 1.00 72.44 139 GLN A O 1
ATOM 1087 N N . TYR A 1 140 ? 18.635 12.773 -11.761 1.00 68.81 140 TYR A N 1
ATOM 1088 C CA . TYR A 1 140 ? 19.991 12.666 -12.277 1.00 68.81 140 TYR A CA 1
ATOM 1089 C C . TYR A 1 140 ? 20.957 12.456 -11.117 1.00 68.81 140 TYR A C 1
ATOM 1091 O O . TYR A 1 140 ? 21.001 13.263 -10.191 1.00 68.81 140 TYR A O 1
ATOM 1099 N N . GLU A 1 141 ? 21.753 11.397 -11.194 1.00 70.44 141 GLU A N 1
ATOM 1100 C CA . GLU A 1 141 ? 22.845 11.124 -10.265 1.00 70.44 141 GLU A CA 1
ATOM 1101 C C . GLU A 1 141 ? 24.165 11.070 -11.034 1.00 70.44 141 GLU A C 1
ATOM 1103 O O . GLU A 1 141 ? 24.322 10.274 -11.962 1.00 70.44 141 GLU A O 1
ATOM 1108 N N . ASP A 1 142 ? 25.140 11.878 -10.623 1.00 67.44 142 ASP A N 1
ATOM 1109 C CA . ASP A 1 142 ? 26.503 11.783 -11.137 1.00 67.44 142 ASP A CA 1
ATOM 1110 C C . ASP A 1 142 ? 27.308 10.818 -10.261 1.00 67.44 142 ASP A C 1
ATOM 1112 O O . ASP A 1 142 ? 27.626 11.100 -9.104 1.00 67.44 142 ASP A O 1
ATOM 1116 N N . LYS A 1 143 ? 27.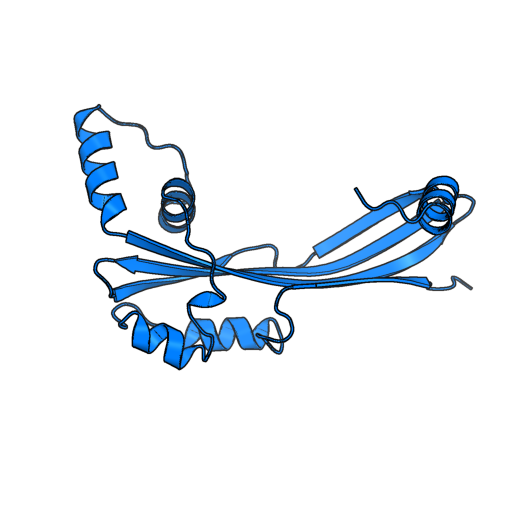658 9.657 -10.815 1.00 68.25 143 LYS A N 1
ATOM 1117 C CA . LYS A 1 143 ? 28.538 8.682 -10.165 1.00 68.25 143 LYS A CA 1
ATOM 1118 C C . LYS A 1 143 ? 29.943 8.803 -10.741 1.00 68.25 143 LYS A C 1
ATOM 1120 O O . LYS A 1 143 ? 30.145 8.728 -11.952 1.00 68.25 143 LYS A O 1
ATOM 1125 N N . SER A 1 144 ? 30.944 8.954 -9.874 1.00 65.62 144 SER A N 1
ATOM 1126 C CA . SER A 1 144 ? 32.348 8.864 -10.293 1.00 65.62 144 SER A CA 1
ATOM 1127 C C . SER A 1 144 ? 32.633 7.472 -10.865 1.00 65.62 144 SER A C 1
ATOM 1129 O O . SER A 1 144 ? 32.285 6.464 -10.244 1.00 65.62 144 SER A O 1
ATOM 1131 N N . LEU A 1 145 ? 33.294 7.403 -12.027 1.00 62.97 145 LEU A N 1
ATOM 1132 C CA . LEU A 1 145 ? 33.630 6.130 -12.682 1.00 62.97 145 LEU A CA 1
ATOM 1133 C C . LEU A 1 145 ? 34.511 5.232 -11.799 1.00 62.97 145 LEU A C 1
ATOM 1135 O O . LEU A 1 145 ? 34.389 4.010 -11.858 1.00 62.97 145 LEU A O 1
ATOM 1139 N N . PHE A 1 146 ? 35.329 5.824 -10.922 1.00 62.84 146 PHE A N 1
ATOM 1140 C CA . PHE A 1 146 ? 36.124 5.085 -9.936 1.00 62.84 146 PHE A CA 1
ATOM 1141 C C . PHE A 1 146 ? 35.248 4.289 -8.958 1.00 62.84 146 PHE A C 1
ATOM 1143 O O . PHE A 1 146 ? 35.542 3.128 -8.685 1.00 62.84 146 PHE A O 1
ATOM 1150 N N . ASN A 1 147 ? 34.132 4.860 -8.494 1.00 59.03 147 ASN A N 1
ATOM 1151 C CA . ASN A 1 147 ? 33.219 4.181 -7.568 1.00 59.03 147 ASN A CA 1
ATOM 1152 C C . ASN A 1 147 ? 32.448 3.046 -8.258 1.00 59.03 147 ASN A C 1
ATOM 1154 O O . ASN A 1 147 ? 32.242 1.988 -7.668 1.00 59.03 147 ASN A O 1
ATOM 1158 N N . VAL A 1 148 ? 32.067 3.238 -9.525 1.00 58.41 148 VAL A N 1
ATOM 1159 C CA . VAL A 1 148 ? 31.366 2.216 -10.324 1.00 58.41 148 VAL A CA 1
ATOM 1160 C C . VAL A 1 148 ? 32.276 1.016 -10.614 1.00 58.41 148 VAL A C 1
ATOM 1162 O O . VAL A 1 148 ? 31.835 -0.132 -10.543 1.00 58.41 148 VAL A O 1
ATOM 1165 N N . LEU A 1 149 ? 33.558 1.263 -10.906 1.00 58.59 149 LEU A N 1
ATOM 1166 C CA . LEU A 1 149 ? 34.548 0.206 -11.128 1.00 58.59 149 LEU A CA 1
ATOM 1167 C C . LEU A 1 149 ? 34.850 -0.580 -9.845 1.00 58.59 149 LEU A C 1
ATOM 1169 O O . LEU A 1 149 ? 34.943 -1.803 -9.906 1.00 58.59 149 LEU A O 1
ATOM 1173 N N . LEU A 1 150 ? 34.942 0.096 -8.694 1.00 58.00 150 LEU A N 1
ATOM 1174 C CA . LEU A 1 150 ? 35.155 -0.540 -7.388 1.00 58.00 150 LEU A CA 1
ATOM 1175 C C . LEU A 1 150 ? 33.967 -1.412 -6.951 1.00 58.00 150 LEU A C 1
ATOM 1177 O O . LEU A 1 150 ? 34.180 -2.502 -6.424 1.00 58.00 150 LEU A O 1
ATOM 1181 N N . GLN A 1 151 ? 32.722 -0.991 -7.205 1.00 54.69 151 GLN A N 1
ATOM 1182 C CA . GLN A 1 151 ? 31.535 -1.804 -6.895 1.00 54.69 151 GLN A CA 1
ATOM 1183 C C . GLN A 1 151 ? 31.442 -3.073 -7.760 1.00 54.69 151 GLN A C 1
ATOM 1185 O O . GLN A 1 151 ? 31.044 -4.125 -7.263 1.00 54.69 151 GLN A O 1
ATOM 1190 N N . LYS A 1 152 ? 31.854 -3.014 -9.036 1.00 54.25 152 LYS A N 1
ATOM 1191 C CA . LYS A 1 152 ? 31.855 -4.192 -9.925 1.00 54.25 152 LYS A CA 1
ATOM 1192 C C . LYS A 1 152 ? 32.967 -5.200 -9.627 1.00 54.25 152 LYS A C 1
ATOM 1194 O O . LYS A 1 152 ? 32.778 -6.379 -9.901 1.00 54.25 152 LYS A O 1
ATOM 1199 N N . THR A 1 153 ? 34.110 -4.770 -9.091 1.00 49.28 153 THR A N 1
ATOM 1200 C CA . THR A 1 153 ? 35.235 -5.672 -8.778 1.00 49.28 153 THR A CA 1
ATOM 1201 C C . THR A 1 153 ? 35.162 -6.292 -7.390 1.00 49.28 153 THR A C 1
ATOM 1203 O O . THR A 1 153 ? 35.794 -7.321 -7.170 1.00 49.28 153 THR A O 1
ATOM 1206 N N . THR A 1 154 ? 34.401 -5.710 -6.459 1.00 45.47 154 THR A N 1
ATOM 1207 C CA . THR A 1 154 ? 34.388 -6.181 -5.066 1.00 45.47 154 THR A CA 1
ATOM 1208 C C . THR A 1 154 ? 33.205 -7.069 -4.700 1.00 45.47 154 THR A C 1
ATOM 1210 O O . THR A 1 154 ? 33.329 -7.818 -3.741 1.00 45.47 154 THR A O 1
ATOM 1213 N N . GLY A 1 155 ? 32.085 -7.065 -5.434 1.00 42.25 155 GLY A N 1
ATOM 1214 C CA . GLY A 1 155 ? 30.963 -7.969 -5.129 1.00 42.25 155 GLY A CA 1
ATOM 1215 C C . GLY A 1 155 ? 30.414 -7.831 -3.698 1.00 42.25 155 GLY A C 1
ATOM 1216 O O . GLY A 1 155 ? 29.818 -8.772 -3.182 1.00 42.25 155 GLY A O 1
ATOM 1217 N N . VAL A 1 156 ? 30.620 -6.683 -3.044 1.00 39.38 156 VAL A N 1
ATOM 1218 C CA . VAL A 1 156 ? 30.089 -6.398 -1.707 1.00 39.38 156 VAL A CA 1
ATOM 1219 C C . VAL A 1 156 ? 28.941 -5.403 -1.858 1.00 39.38 156 VAL A C 1
ATOM 1221 O O . VAL A 1 156 ? 29.160 -4.211 -2.066 1.00 39.38 156 VAL A O 1
ATOM 1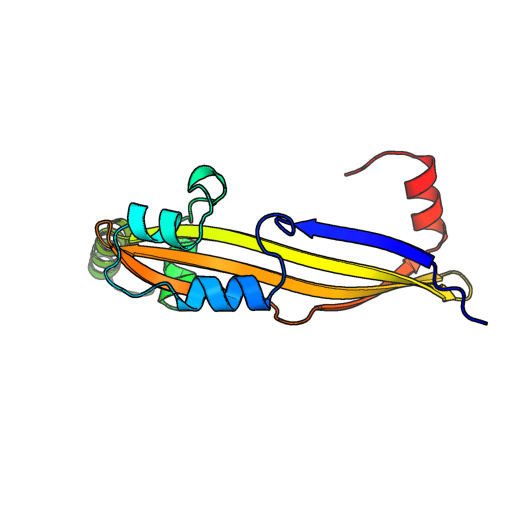224 N N . SER A 1 157 ? 27.711 -5.914 -1.801 1.00 33.81 157 SER A N 1
ATOM 1225 C CA . SER A 1 157 ? 26.521 -5.105 -1.513 1.00 33.81 157 SER A CA 1
ATOM 1226 C C . SER A 1 157 ? 26.496 -4.781 -0.018 1.00 33.81 157 SER A C 1
ATOM 1228 O O . SER A 1 157 ? 26.627 -5.694 0.797 1.00 33.81 157 SER A O 1
ATOM 1230 N N . PHE A 1 158 ? 26.324 -3.501 0.315 1.00 35.53 158 PHE A N 1
ATOM 1231 C CA . PHE A 1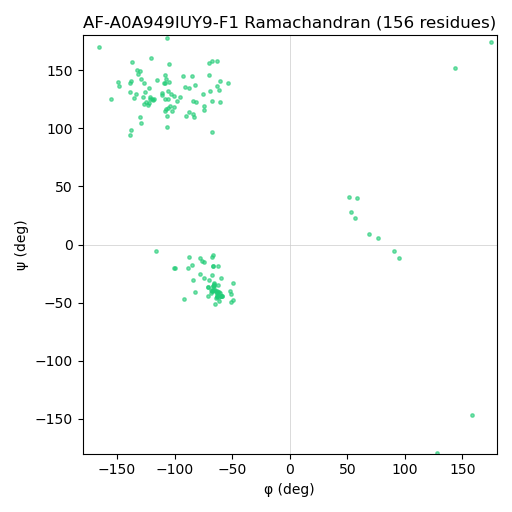 158 ? 25.812 -3.038 1.606 1.00 35.53 158 PHE A CA 1
ATOM 1232 C C . PHE A 1 158 ? 24.403 -2.497 1.387 1.00 35.53 158 PHE A C 1
ATOM 1234 O O . PHE A 1 158 ? 24.205 -1.844 0.334 1.00 35.53 158 PHE A O 1
#

Sequence (158 aa):
MTACIPVGDQQINSDLFKSRQDMEQRAAMLHPGMTEDAVFEKICISKGKFTHMSLPEVQMSLYGNSVVQGSPTQLDNFRRQLMAYQGYYLPYSDISDSGSLGFGSLRVNKTGYVLRLVLIFQHGKLLQASIDGNQDVNQYEDKSLFNVLLQKTTGVSF

Foldseek 3Di:
DWDKDFPDKDWFCCVLAVAPVSVVVLLVVDDWFAFPVRNCVSSVHDPVQWDKDDLLRLCCVPPVDSDDDDDPVVVVVVVVQSVQKTKIKHKTWTWTWIWTDDDQKIKIWIWTFIWMWMFMDGNRTTPDTDIDGDGIDTDIDIGGPVVVVVCVVPVDDD

Radius of gyration: 20.78 Å; Cα contacts (8 Å, |Δi|>4): 266; chains: 1; bounding box: 54×30×58 Å

Solvent-accessible surface area (backbone atoms only — not comparable to full-atom values): 8962 Å² total; per-residue (Å²): 135,83,62,77,42,84,73,52,70,50,70,36,58,54,88,80,31,93,41,72,64,52,47,53,54,45,51,66,71,59,56,68,68,39,42,58,68,57,49,34,60,70,62,69,47,65,70,88,73,40,46,78,46,52,72,58,53,43,38,28,74,75,68,76,46,71,79,85,85,71,55,74,70,54,48,54,53,49,52,59,57,52,69,48,48,50,32,35,35,36,67,36,26,50,34,44,31,44,24,38,74,54,96,72,31,34,40,33,38,38,41,35,34,43,39,27,45,38,40,34,26,46,84,63,19,29,62,47,70,49,78,48,68,47,88,64,42,80,46,79,45,82,40,50,47,70,60,57,52,51,53,72,74,62,76,70,85,131

pLDDT: mean 78.96, std 14.61, range [33.81, 95.88]

Secondary structure (DSSP, 8-state):
---EEEEEEEEESTTT-SSHHHHHHHHHT--TT-BHHHHHHHHT--GGGSEEPPHHHHHHHHHS-S-----HHHHHHHHHHHTTEEEEEEEEEEEEEEEEE-SSEEEEEEEEEEEEEEEEEETTEEEEEEEEEEEEEEEEEEEEHHHHHHHHHH----